Protein AF-A0A965DPU9-F1 (afdb_monomer_lite)

Secondary structure (DSSP, 8-state):
-B-TTT--B--TTT-EEE-TTS-EEEHHHHHHHHHHHHTTT---B-TTT-PBPPHHHHHHHHGGGSS-------

pLDDT: mean 81.04, std 14.99, range [48.38, 94.94]

Foldseek 3Di:
DAAPQPRHDDDPVQDWDQFPVRDIHRLVRLLVQQVVCVVVVHFSADPPPRHG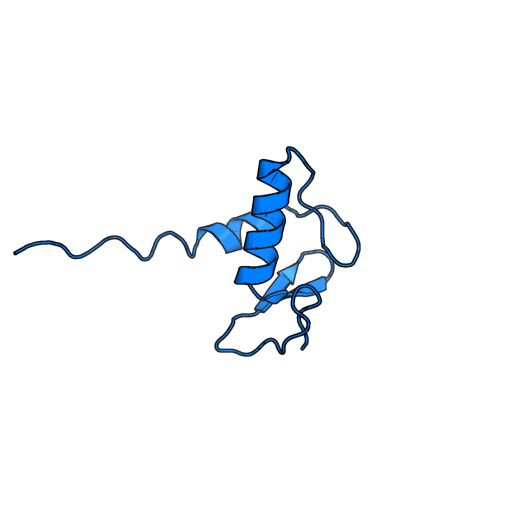GDVVNVVVNCVVVPPPDDDDDD

Structure (mmCIF, N/CA/C/O backbone):
data_AF-A0A965DPU9-F1
#
_entry.id   AF-A0A965DPU9-F1
#
loop_
_atom_site.group_PDB
_atom_site.id
_atom_site.type_symbol
_atom_site.label_atom_id
_atom_site.label_alt_id
_atom_site.label_comp_id
_atom_site.label_asym_id
_atom_site.label_entity_id
_atom_site.label_seq_id
_atom_site.pdbx_PDB_ins_code
_atom_site.Cartn_x
_atom_site.Cartn_y
_atom_site.Cartn_z
_atom_site.occupancy
_atom_site.B_iso_or_equiv
_atom_site.auth_seq_id
_atom_site.auth_comp_id
_atom_site.auth_asym_id
_atom_site.auth_atom_id
_atom_site.pdbx_PDB_model_num
ATOM 1 N N . MET A 1 1 ? -10.936 -4.393 11.108 1.00 79.19 1 MET A N 1
ATOM 2 C CA . MET A 1 1 ? -10.072 -4.865 9.998 1.00 79.19 1 MET A CA 1
ATOM 3 C C . MET A 1 1 ? -8.645 -4.567 10.423 1.00 79.19 1 MET A C 1
ATOM 5 O O . MET A 1 1 ? -8.442 -3.491 10.965 1.00 79.19 1 MET A O 1
ATOM 9 N N . GLU A 1 2 ? -7.701 -5.495 10.290 1.00 90.88 2 GLU A N 1
ATOM 10 C CA . GLU A 1 2 ? -6.335 -5.341 10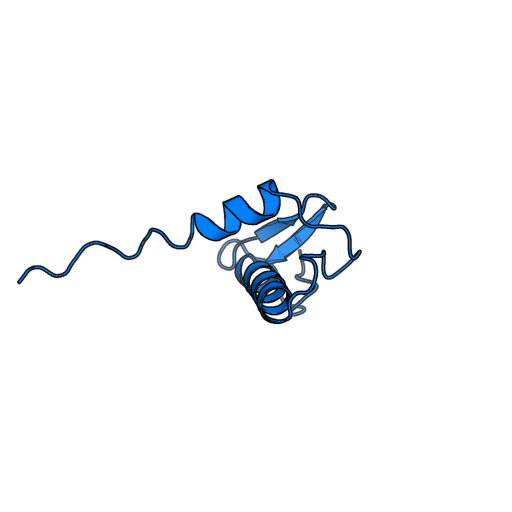.826 1.00 90.88 2 GLU A CA 1
ATOM 11 C C . GLU A 1 2 ? -5.327 -5.161 9.686 1.00 90.88 2 GLU A C 1
ATOM 13 O O . GLU A 1 2 ? -5.462 -5.792 8.638 1.00 90.88 2 GLU A O 1
ATOM 18 N N . CYS A 1 3 ? -4.339 -4.286 9.870 1.00 93.56 3 CYS A N 1
ATOM 19 C CA . CYS A 1 3 ? -3.296 -4.041 8.882 1.00 93.56 3 CYS A CA 1
ATOM 20 C C . CYS A 1 3 ? -2.167 -5.062 9.028 1.00 93.56 3 CYS A C 1
ATOM 22 O O . CYS A 1 3 ? -1.451 -5.052 10.024 1.00 93.56 3 CYS A O 1
ATOM 24 N N . SER A 1 4 ? -1.918 -5.882 8.007 1.00 90.00 4 SER A N 1
ATOM 25 C CA . SER A 1 4 ? -0.872 -6.919 8.065 1.00 90.00 4 SER A CA 1
ATOM 26 C C . SER A 1 4 ? 0.572 -6.391 8.009 1.00 90.00 4 SER A C 1
ATOM 28 O O . SER A 1 4 ? 1.507 -7.185 8.037 1.00 90.00 4 SER A O 1
ATOM 30 N N . ILE A 1 5 ? 0.775 -5.070 7.905 1.00 92.25 5 ILE A N 1
ATOM 31 C CA . ILE A 1 5 ? 2.108 -4.439 7.919 1.00 92.25 5 ILE A CA 1
ATOM 32 C C . ILE A 1 5 ? 2.515 -4.043 9.345 1.00 92.25 5 ILE A C 1
ATOM 34 O O . ILE A 1 5 ? 3.649 -4.291 9.746 1.00 92.25 5 ILE A O 1
ATOM 38 N N . CYS A 1 6 ? 1.619 -3.394 10.096 1.00 94.62 6 CYS A N 1
ATOM 39 C CA . CYS A 1 6 ? 1.895 -2.917 11.458 1.00 94.62 6 CYS A CA 1
ATOM 40 C C . CYS A 1 6 ? 1.164 -3.701 12.554 1.00 94.62 6 CYS A C 1
ATOM 42 O O . CYS A 1 6 ? 1.465 -3.494 13.723 1.00 94.62 6 CYS A O 1
ATOM 44 N N . PHE A 1 7 ? 0.243 -4.597 12.188 1.00 92.94 7 PHE A N 1
ATOM 45 C CA . PHE A 1 7 ? -0.588 -5.388 13.103 1.00 92.94 7 PHE A CA 1
ATOM 46 C C . PHE A 1 7 ? -1.499 -4.541 14.007 1.00 92.94 7 PHE A C 1
ATOM 48 O O . PHE A 1 7 ? -1.894 -4.969 15.087 1.00 92.94 7 PHE A O 1
ATOM 55 N N . GLU A 1 8 ? -1.844 -3.329 13.562 1.00 94.75 8 GLU A N 1
ATOM 56 C CA . GLU A 1 8 ? -2.781 -2.440 14.251 1.00 94.75 8 GLU A CA 1
ATOM 57 C C . GLU A 1 8 ? -4.141 -2.390 13.541 1.00 94.75 8 GLU A C 1
ATOM 59 O O . GLU A 1 8 ? -4.268 -2.670 12.341 1.00 94.75 8 GLU A O 1
ATOM 64 N N . GLU A 1 9 ? -5.175 -1.990 14.284 1.00 94.94 9 GLU A N 1
ATOM 65 C CA . GLU A 1 9 ? -6.527 -1.847 13.753 1.00 94.94 9 GLU A CA 1
ATOM 66 C C . GLU A 1 9 ? -6.616 -0.713 12.715 1.00 94.94 9 GLU A C 1
ATOM 68 O O . GLU A 1 9 ? -6.127 0.406 12.895 1.00 94.94 9 GLU A O 1
ATOM 73 N N . ILE A 1 10 ? -7.280 -1.002 11.599 1.00 93.88 10 ILE A N 1
ATOM 74 C CA . ILE A 1 10 ? -7.628 -0.025 10.574 1.00 93.88 10 ILE A CA 1
ATOM 75 C C . ILE A 1 10 ? -8.936 0.647 10.982 1.00 93.88 10 ILE A C 1
ATOM 77 O O . ILE A 1 10 ? -9.996 0.017 11.008 1.00 93.88 10 ILE A O 1
ATOM 81 N N . THR A 1 11 ? -8.852 1.939 11.287 1.00 91.94 11 THR A N 1
ATOM 82 C CA . THR A 1 11 ? -9.975 2.765 11.722 1.00 91.94 11 THR A CA 1
ATOM 83 C C . THR A 1 11 ? -10.281 3.825 10.669 1.00 91.94 11 THR A C 1
ATOM 85 O O . THR A 1 11 ? -9.490 4.094 9.764 1.00 91.94 11 THR A O 1
ATOM 88 N N . LYS A 1 12 ? -11.435 4.487 10.799 1.00 87.31 12 LYS A N 1
ATOM 89 C CA . LYS A 1 12 ? -11.785 5.615 9.920 1.00 87.31 12 LYS A CA 1
ATOM 90 C C . LYS A 1 12 ? -10.780 6.770 10.001 1.00 87.31 12 LYS A C 1
ATOM 92 O O . LYS A 1 12 ? -10.644 7.502 9.034 1.00 87.31 12 LYS A O 1
ATOM 97 N N . GLN A 1 13 ? -10.099 6.929 11.138 1.00 87.94 13 GLN A N 1
ATOM 98 C CA . GLN A 1 13 ? -9.114 7.993 11.355 1.00 87.94 13 GLN A CA 1
ATOM 99 C C . GLN A 1 13 ? -7.774 7.682 10.688 1.00 87.94 13 GLN A C 1
ATOM 101 O O . GLN A 1 13 ? -7.120 8.589 10.189 1.00 87.94 13 GLN A O 1
ATOM 106 N N . THR A 1 14 ? -7.361 6.413 10.676 1.00 86.12 14 THR A N 1
ATOM 107 C CA . THR A 1 14 ? -6.091 5.998 10.062 1.00 86.12 14 THR A CA 1
ATOM 108 C C . THR A 1 14 ? -6.205 5.774 8.555 1.00 86.12 14 THR A C 1
ATOM 110 O O . THR A 1 14 ? -5.195 5.811 7.852 1.00 86.12 14 THR A O 1
ATOM 113 N N . GLY A 1 15 ? -7.431 5.583 8.059 1.00 86.81 15 GLY A N 1
ATOM 114 C CA . GLY A 1 15 ? -7.721 5.346 6.652 1.00 86.81 15 GLY A CA 1
ATOM 115 C C . GLY A 1 15 ? -7.406 3.909 6.236 1.00 86.81 15 GLY A C 1
ATOM 116 O O . GLY A 1 15 ? -6.424 3.306 6.672 1.00 86.81 15 GLY A O 1
ATOM 117 N N . SER A 1 16 ? -8.249 3.353 5.368 1.00 88.94 16 SER A N 1
ATOM 118 C CA . SER A 1 16 ? -8.087 2.009 4.811 1.00 88.94 16 SER A CA 1
ATOM 119 C C . SER A 1 16 ? -7.915 2.076 3.305 1.00 88.94 16 SER A C 1
ATOM 121 O O . SER A 1 16 ? -8.670 2.781 2.637 1.00 88.94 16 SER A O 1
ATOM 123 N N . VAL A 1 17 ? -7.019 1.262 2.768 1.00 88.12 17 VAL A N 1
ATOM 124 C CA . VAL A 1 17 ? -6.929 0.989 1.336 1.00 88.12 17 VAL A CA 1
ATOM 125 C C . VAL A 1 17 ? -6.956 -0.513 1.123 1.00 88.12 17 VAL A C 1
ATOM 127 O O . VAL A 1 17 ? -6.356 -1.271 1.885 1.00 88.12 17 VAL A O 1
ATOM 130 N N . VAL A 1 18 ? -7.693 -0.940 0.107 1.00 88.62 18 VAL A N 1
ATOM 131 C CA . VAL A 1 18 ? -7.781 -2.338 -0.305 1.00 88.62 18 VAL A CA 1
ATOM 132 C C . VAL A 1 18 ? -7.130 -2.419 -1.670 1.00 88.62 18 VAL A C 1
ATOM 134 O O . VAL A 1 18 ? -7.567 -1.736 -2.593 1.00 88.62 18 VAL A O 1
ATOM 137 N N . LEU A 1 19 ? -6.063 -3.209 -1.773 1.00 88.62 19 LEU A N 1
ATOM 138 C CA . LEU A 1 19 ? -5.389 -3.410 -3.052 1.00 88.62 19 LE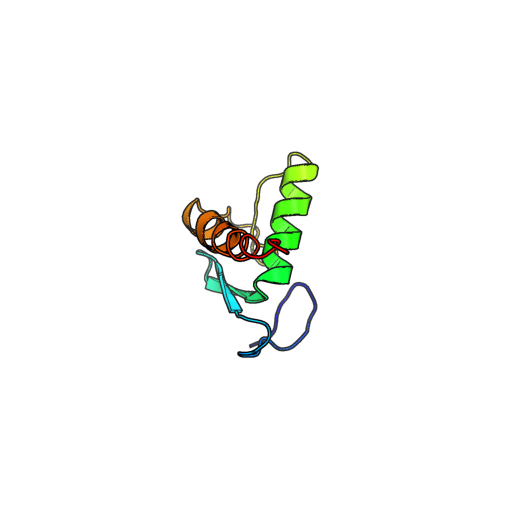U A CA 1
ATOM 139 C C . LEU A 1 19 ? -6.268 -4.228 -4.004 1.00 88.62 19 LEU A C 1
ATOM 141 O O . LEU A 1 19 ? -7.172 -4.941 -3.569 1.00 88.62 19 LEU A O 1
ATOM 145 N N . SER A 1 20 ? -5.922 -4.240 -5.290 1.00 88.31 20 SER A N 1
ATOM 146 C CA . SER A 1 20 ? -6.577 -5.083 -6.311 1.00 88.31 20 SER A CA 1
ATOM 147 C C . SER A 1 20 ? -6.621 -6.583 -5.970 1.00 88.31 20 SER A C 1
ATOM 149 O O . SER A 1 20 ? -7.458 -7.319 -6.480 1.00 88.31 20 SER A O 1
ATOM 151 N N . CYS A 1 21 ? -5.725 -7.043 -5.093 1.00 90.94 21 CYS A N 1
ATOM 152 C CA . CYS A 1 21 ? -5.691 -8.406 -4.557 1.00 90.94 21 CYS A CA 1
ATOM 153 C C . CYS A 1 21 ? -6.565 -8.609 -3.302 1.00 90.94 21 CYS A C 1
ATOM 155 O O . CYS A 1 21 ? -6.358 -9.577 -2.576 1.00 90.94 21 CYS A O 1
ATOM 157 N N . GLU A 1 22 ? -7.476 -7.676 -3.014 1.00 90.75 22 GLU A N 1
ATOM 158 C CA . GLU A 1 22 ? -8.454 -7.694 -1.914 1.00 90.75 22 GLU A CA 1
ATOM 159 C C . GLU A 1 22 ? -7.856 -7.663 -0.495 1.00 90.75 22 GLU A C 1
ATOM 161 O O . GLU A 1 22 ? -8.565 -7.835 0.496 1.00 90.75 22 GLU A O 1
ATOM 166 N N . HIS A 1 23 ? -6.556 -7.379 -0.367 1.00 91.44 23 HIS A N 1
ATOM 167 C CA . HIS A 1 23 ? -5.898 -7.258 0.931 1.00 91.44 23 HIS A CA 1
ATOM 168 C C . HIS A 1 23 ? -5.978 -5.822 1.473 1.00 91.44 23 HIS A C 1
ATOM 170 O O . HIS A 1 23 ? -5.567 -4.887 0.774 1.00 91.44 23 HIS A O 1
ATOM 176 N N . PRO A 1 24 ? -6.472 -5.635 2.710 1.00 91.50 24 PRO A N 1
ATOM 177 C CA . PRO A 1 24 ? -6.589 -4.323 3.325 1.00 91.50 24 PRO A CA 1
ATOM 178 C C . PRO A 1 24 ? -5.341 -3.901 4.107 1.00 91.50 24 PRO A C 1
ATOM 180 O O . PRO A 1 24 ? -4.740 -4.690 4.837 1.00 91.50 24 PRO A O 1
ATOM 183 N N . PHE A 1 25 ? -5.012 -2.613 4.037 1.00 92.81 25 PHE A N 1
ATOM 184 C CA . PHE A 1 25 ? -3.915 -1.992 4.781 1.00 92.81 25 PHE A CA 1
ATOM 185 C C . PHE A 1 25 ? -4.284 -0.571 5.209 1.00 92.81 25 PHE A C 1
ATOM 187 O O . PHE A 1 25 ? -5.202 0.041 4.656 1.00 92.81 25 PHE A O 1
ATOM 194 N N . HIS A 1 26 ? -3.539 -0.003 6.161 1.00 93.88 26 HIS A N 1
ATOM 195 C CA . HIS A 1 26 ? -3.548 1.453 6.314 1.00 93.88 26 HIS A CA 1
ATOM 196 C C . HIS A 1 26 ? -2.948 2.099 5.070 1.00 93.88 26 HIS A C 1
ATOM 198 O O . HIS A 1 26 ? -1.928 1.621 4.561 1.00 93.88 26 HIS A O 1
ATOM 204 N N . LEU A 1 27 ? -3.516 3.233 4.655 1.00 88.94 27 LEU A N 1
ATOM 205 C CA . LEU A 1 27 ? -3.003 4.016 3.529 1.00 88.94 27 LEU A CA 1
ATOM 206 C C . LEU A 1 27 ? -1.504 4.301 3.708 1.00 88.94 27 LEU A C 1
ATOM 208 O O . LEU A 1 27 ? -0.686 3.918 2.880 1.00 88.94 27 LEU A O 1
ATOM 212 N N . ARG A 1 28 ? -1.121 4.833 4.875 1.00 91.38 28 ARG A N 1
ATOM 213 C CA . ARG A 1 28 ? 0.278 5.134 5.213 1.00 91.38 28 ARG A CA 1
ATOM 214 C C . ARG A 1 28 ? 1.197 3.911 5.144 1.00 91.38 28 ARG A C 1
ATOM 216 O O . ARG A 1 28 ? 2.345 4.030 4.717 1.00 91.38 28 ARG A O 1
ATOM 223 N N . CYS A 1 29 ? 0.724 2.753 5.599 1.00 93.44 29 CYS A N 1
ATOM 224 C CA . CYS A 1 29 ? 1.539 1.544 5.645 1.00 93.44 29 CYS A CA 1
ATOM 225 C C . CYS A 1 29 ? 1.835 1.027 4.238 1.00 93.44 29 CYS A C 1
ATOM 227 O O . CYS A 1 29 ? 2.993 0.730 3.941 1.00 93.44 29 CYS A O 1
ATOM 229 N N . VAL A 1 30 ? 0.824 0.969 3.365 1.00 90.44 30 VAL A N 1
ATOM 230 C CA . VAL A 1 30 ? 1.034 0.499 1.992 1.00 90.44 30 VAL A CA 1
ATOM 231 C C . VAL A 1 30 ? 1.834 1.506 1.162 1.00 90.44 30 VAL A C 1
ATOM 233 O O . VAL A 1 30 ? 2.724 1.093 0.422 1.00 90.44 30 VAL A O 1
ATOM 236 N N . THR A 1 31 ? 1.620 2.817 1.349 1.00 89.06 31 THR A N 1
ATOM 237 C CA . THR A 1 31 ? 2.429 3.858 0.692 1.00 89.06 31 THR A CA 1
ATOM 238 C C . THR A 1 31 ? 3.903 3.706 1.051 1.00 89.06 31 THR A C 1
ATOM 240 O O . THR A 1 31 ? 4.757 3.682 0.167 1.00 89.06 31 THR A O 1
ATOM 243 N N . LYS A 1 32 ? 4.215 3.556 2.346 1.00 91.88 32 LYS A N 1
ATOM 244 C CA . LYS A 1 32 ? 5.594 3.362 2.816 1.00 91.88 32 LYS A CA 1
ATOM 245 C C . LYS A 1 32 ? 6.208 2.090 2.237 1.00 91.88 32 LYS A C 1
ATOM 247 O O . LYS A 1 32 ? 7.365 2.110 1.833 1.00 91.88 32 LYS A O 1
ATOM 252 N N . TRP A 1 33 ? 5.437 1.007 2.178 1.00 92.56 33 TRP A N 1
ATOM 253 C CA . TRP A 1 33 ? 5.888 -0.253 1.602 1.00 92.56 33 TRP A CA 1
ATOM 254 C C . TRP A 1 33 ? 6.286 -0.102 0.129 1.00 92.56 33 TRP A C 1
ATOM 256 O O . TRP A 1 33 ? 7.413 -0.442 -0.220 1.00 92.56 33 TRP A O 1
ATOM 266 N N . PHE A 1 34 ? 5.415 0.448 -0.722 1.00 89.12 34 PHE A N 1
ATOM 267 C CA . PHE A 1 34 ? 5.730 0.634 -2.144 1.00 89.12 34 PHE A CA 1
ATOM 268 C C . PHE A 1 34 ? 6.872 1.622 -2.368 1.00 89.12 34 PHE A C 1
ATOM 270 O O . PHE A 1 34 ? 7.762 1.340 -3.167 1.00 89.12 34 PHE A O 1
ATOM 277 N N . PHE A 1 35 ? 6.919 2.713 -1.600 1.00 89.19 35 PHE A N 1
ATOM 278 C CA . PHE A 1 35 ? 8.041 3.648 -1.640 1.00 89.19 35 PHE A CA 1
ATOM 279 C C . PHE A 1 35 ? 9.375 2.948 -1.336 1.00 89.19 35 PHE A C 1
ATOM 281 O O . PHE A 1 35 ? 10.348 3.116 -2.065 1.00 89.19 35 PHE A O 1
ATOM 288 N N . GLU A 1 36 ? 9.421 2.097 -0.309 1.00 90.62 36 GLU A N 1
ATOM 289 C CA . GLU A 1 36 ? 10.622 1.323 0.014 1.00 90.62 36 GLU A CA 1
ATOM 290 C C . GLU A 1 36 ? 10.988 0.280 -1.052 1.00 90.62 36 GLU A C 1
ATOM 292 O O . GLU A 1 36 ? 12.176 0.012 -1.226 1.00 90.62 36 GLU A O 1
ATOM 297 N N . GLN A 1 37 ? 10.012 -0.320 -1.746 1.00 90.75 37 GLN A N 1
ATOM 298 C CA . GLN A 1 37 ? 10.291 -1.213 -2.880 1.00 90.75 37 GLN A CA 1
ATOM 299 C C . GLN A 1 37 ? 10.884 -0.427 -4.054 1.00 90.75 37 GLN A C 1
ATOM 301 O O . GLN A 1 37 ? 11.928 -0.813 -4.575 1.00 90.75 37 GLN A O 1
ATOM 306 N N . SER A 1 38 ? 10.286 0.715 -4.402 1.00 88.25 38 SER A N 1
ATOM 307 C CA . SER A 1 38 ? 10.764 1.589 -5.475 1.00 88.25 38 SER A CA 1
ATOM 308 C C . SER A 1 38 ? 12.188 2.092 -5.221 1.00 88.25 38 SER A C 1
ATOM 310 O O . SER A 1 38 ? 13.014 2.038 -6.126 1.00 88.25 38 SER A O 1
ATOM 312 N N . LEU A 1 39 ? 12.525 2.480 -3.984 1.00 91.25 39 LEU A N 1
ATOM 313 C CA . LEU A 1 39 ? 13.894 2.871 -3.610 1.00 91.25 39 LEU A CA 1
ATOM 314 C C . LEU A 1 39 ? 14.928 1.743 -3.753 1.00 91.25 39 LEU A C 1
ATOM 316 O O . LEU A 1 39 ? 16.125 2.014 -3.799 1.00 91.25 39 LEU A O 1
ATOM 320 N N . LYS A 1 40 ? 14.482 0.485 -3.754 1.00 92.94 40 LYS A N 1
ATOM 321 C CA . LYS A 1 40 ? 15.332 -0.705 -3.882 1.00 92.94 40 LYS A CA 1
ATOM 322 C C . LYS A 1 40 ? 15.320 -1.280 -5.301 1.00 92.94 40 LYS A C 1
ATOM 324 O O . LYS A 1 40 ? 15.818 -2.388 -5.480 1.00 92.94 40 LYS A O 1
ATOM 329 N N . ASP A 1 41 ? 14.723 -0.573 -6.266 1.00 91.12 41 ASP A N 1
ATOM 330 C CA . ASP A 1 41 ? 14.465 -1.069 -7.624 1.00 91.12 41 ASP A CA 1
ATOM 331 C C . ASP A 1 41 ? 13.737 -2.433 -7.623 1.00 91.12 41 ASP A C 1
ATOM 333 O O . ASP A 1 41 ? 13.954 -3.291 -8.481 1.00 91.12 41 ASP A O 1
ATOM 337 N N . LEU A 1 42 ? 12.875 -2.654 -6.623 1.00 88.94 42 LEU A N 1
ATOM 338 C CA . LEU A 1 42 ? 12.064 -3.859 -6.471 1.00 88.94 42 LEU A CA 1
ATOM 339 C C . LEU A 1 42 ? 10.632 -3.625 -6.971 1.00 88.94 42 LEU A C 1
ATOM 341 O O . LEU A 1 42 ? 10.118 -2.507 -6.889 1.00 88.94 42 LEU A O 1
ATOM 345 N N . PRO A 1 43 ? 9.951 -4.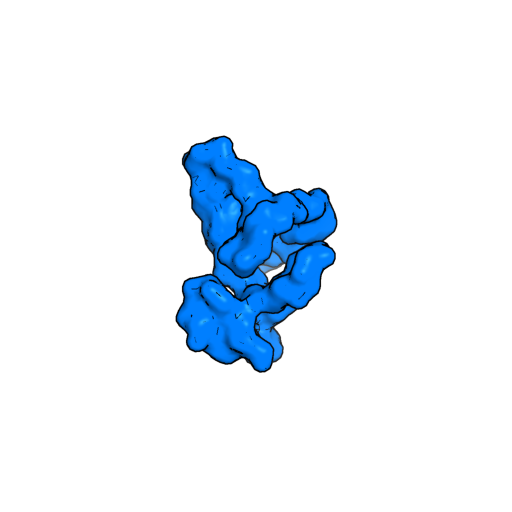683 -7.447 1.00 88.38 43 PRO A N 1
ATOM 346 C CA . PRO A 1 43 ? 8.570 -4.572 -7.890 1.00 88.38 43 PRO A CA 1
ATOM 347 C C . PRO A 1 43 ? 7.629 -4.241 -6.723 1.00 88.38 43 PRO A C 1
ATOM 349 O O . PRO A 1 43 ? 7.675 -4.853 -5.649 1.00 88.38 43 PRO A O 1
ATOM 352 N N . GLU A 1 44 ? 6.727 -3.292 -6.966 1.00 89.12 44 GLU A N 1
ATOM 353 C CA . GLU A 1 44 ? 5.648 -2.911 -6.054 1.00 89.12 44 GLU A CA 1
ATOM 354 C C . GLU A 1 44 ? 4.653 -4.075 -5.937 1.00 89.12 44 GLU A C 1
ATOM 356 O O . GLU A 1 44 ? 3.803 -4.293 -6.799 1.00 89.12 44 GLU A O 1
ATOM 361 N N . THR A 1 45 ? 4.784 -4.872 -4.879 1.00 91.88 45 THR A N 1
ATOM 362 C CA . THR A 1 45 ? 3.991 -6.094 -4.673 1.00 91.88 45 THR A CA 1
ATOM 363 C C . THR A 1 45 ? 3.261 -6.063 -3.339 1.00 91.88 45 THR A C 1
ATOM 365 O O . THR A 1 45 ? 3.735 -5.468 -2.371 1.00 91.88 45 THR A O 1
ATOM 368 N N . CYS A 1 46 ? 2.099 -6.711 -3.260 1.00 91.88 46 CYS A N 1
ATOM 369 C CA . CYS A 1 46 ? 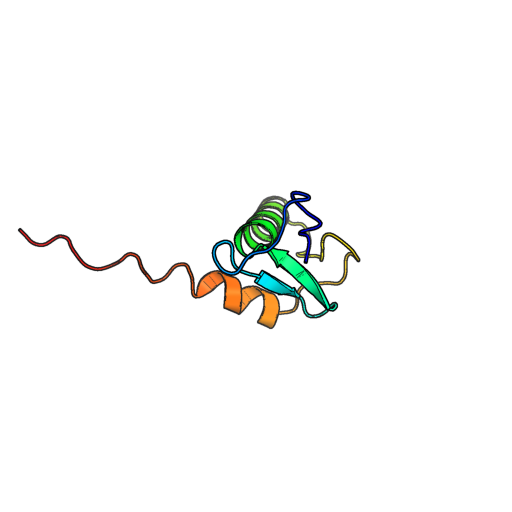1.328 -6.816 -2.026 1.00 91.88 46 CYS A CA 1
ATOM 370 C C . CYS A 1 46 ? 2.155 -7.493 -0.909 1.00 91.88 46 CYS A C 1
ATOM 372 O O . CYS A 1 46 ? 2.679 -8.589 -1.131 1.00 91.88 46 CYS A O 1
ATOM 374 N N . PRO A 1 47 ? 2.210 -6.930 0.313 1.00 90.88 47 PRO A N 1
ATOM 375 C CA . PRO A 1 47 ? 2.895 -7.559 1.446 1.00 90.88 47 PRO A CA 1
ATOM 376 C C . PRO A 1 47 ? 2.346 -8.946 1.819 1.00 90.88 47 PRO A C 1
ATOM 378 O O . PRO A 1 47 ? 3.092 -9.780 2.326 1.00 90.88 47 PRO A O 1
ATOM 381 N N . CYS A 1 48 ? 1.055 -9.198 1.568 1.00 90.50 48 CYS A N 1
ATOM 382 C CA . CYS A 1 48 ? 0.385 -10.443 1.955 1.00 90.50 48 CYS A CA 1
ATOM 383 C C . CYS A 1 48 ? 0.555 -11.561 0.922 1.00 90.50 48 CYS 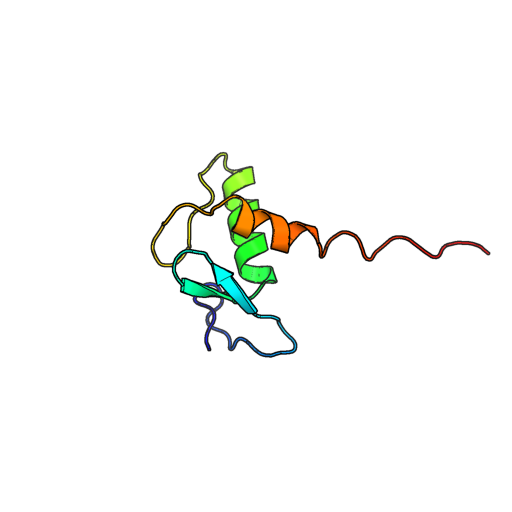A C 1
ATOM 385 O O . CYS A 1 48 ? 0.935 -12.674 1.275 1.00 90.50 48 CYS A O 1
ATOM 387 N N . CYS A 1 49 ? 0.280 -11.279 -0.353 1.00 93.12 49 CYS A N 1
ATOM 388 C CA . CYS A 1 49 ? 0.238 -12.303 -1.404 1.00 93.12 49 CYS A CA 1
ATOM 389 C C . CYS A 1 49 ? 1.285 -12.123 -2.508 1.00 93.12 49 CYS A C 1
ATOM 391 O O . CYS A 1 49 ? 1.395 -12.980 -3.381 1.00 93.12 49 CYS A O 1
ATOM 393 N N . ARG A 1 50 ? 2.054 -11.026 -2.484 1.00 90.50 50 ARG A N 1
ATOM 394 C CA . ARG A 1 50 ? 3.043 -10.650 -3.509 1.00 90.50 50 ARG A CA 1
ATOM 395 C C . ARG A 1 50 ? 2.473 -10.441 -4.916 1.00 90.50 50 ARG A C 1
ATOM 397 O O . ARG A 1 50 ? 3.243 -10.355 -5.865 1.00 90.50 50 ARG A O 1
ATOM 404 N N . SER A 1 51 ? 1.152 -10.321 -5.058 1.00 89.44 51 SER A N 1
ATOM 405 C CA . SER A 1 51 ? 0.536 -9.867 -6.308 1.00 89.44 51 SER A CA 1
ATOM 406 C C . SER A 1 51 ? 1.051 -8.474 -6.668 1.00 89.44 51 SER A C 1
ATOM 408 O O . SER A 1 51 ? 1.221 -7.638 -5.779 1.00 89.44 51 SER A O 1
ATOM 410 N N . GLU A 1 52 ? 1.309 -8.233 -7.951 1.00 83.31 52 GLU A N 1
ATOM 411 C CA . GLU A 1 52 ? 1.769 -6.933 -8.444 1.00 83.31 52 GLU A CA 1
ATOM 412 C C . GLU A 1 52 ? 0.702 -5.856 -8.213 1.00 83.31 52 GLU A C 1
ATOM 414 O O . GLU A 1 52 ? -0.492 -6.089 -8.425 1.00 83.31 52 GLU A O 1
ATOM 419 N N . GLY A 1 53 ? 1.137 -4.684 -7.747 1.00 71.69 53 GLY A N 1
ATOM 420 C CA . GLY A 1 53 ? 0.291 -3.502 -7.658 1.00 71.69 53 GLY A CA 1
ATOM 421 C C . GLY A 1 53 ? -0.087 -3.030 -9.059 1.00 71.69 53 GLY A C 1
ATOM 422 O O . GLY A 1 53 ? 0.756 -2.923 -9.949 1.00 71.69 53 GLY A O 1
ATOM 423 N N . THR A 1 54 ? -1.366 -2.758 -9.281 1.00 73.44 54 THR A N 1
ATOM 424 C CA . THR A 1 54 ? -1.835 -2.183 -10.541 1.00 73.44 54 THR A CA 1
ATOM 425 C C . THR A 1 54 ? -1.600 -0.671 -10.550 1.00 73.44 54 THR A C 1
ATOM 427 O O . THR A 1 54 ? -1.408 -0.044 -9.510 1.00 73.44 54 THR A O 1
ATOM 430 N N . GLN A 1 55 ? -1.671 -0.035 -11.724 1.00 62.59 55 GLN A N 1
ATOM 431 C CA . GLN A 1 55 ? -1.580 1.431 -11.801 1.00 62.59 55 GLN A CA 1
ATOM 432 C C . GLN A 1 55 ? -2.672 2.152 -10.987 1.00 62.59 55 GLN A C 1
ATOM 434 O O . GLN A 1 55 ? -2.432 3.262 -10.519 1.00 62.59 55 GLN A O 1
ATOM 439 N N . LEU A 1 56 ? -3.825 1.508 -10.762 1.00 62.06 56 LEU A N 1
ATOM 440 C CA . LEU A 1 56 ? -4.905 2.024 -9.912 1.00 62.06 56 LEU A CA 1
ATOM 441 C C . LEU A 1 56 ? -4.497 2.082 -8.434 1.00 62.06 56 LEU A C 1
ATOM 443 O O . LEU A 1 56 ? -4.830 3.045 -7.743 1.00 62.06 56 LEU A O 1
ATOM 447 N N . ASP A 1 57 ? -3.714 1.101 -7.974 1.00 68.19 57 ASP A N 1
ATOM 448 C CA . ASP A 1 57 ? -3.188 1.053 -6.606 1.00 68.19 57 ASP A CA 1
ATOM 449 C C . ASP A 1 57 ? -2.180 2.190 -6.338 1.00 68.19 57 ASP A C 1
ATOM 451 O O . ASP A 1 57 ? -1.961 2.558 -5.187 1.00 68.19 57 ASP A O 1
ATOM 455 N N . ARG A 1 58 ? -1.591 2.777 -7.393 1.00 63.25 58 ARG A N 1
ATOM 456 C CA . ARG A 1 58 ? -0.621 3.885 -7.305 1.00 63.25 58 ARG A CA 1
ATOM 457 C C . ARG A 1 58 ? -1.297 5.254 -7.263 1.00 63.25 58 ARG A C 1
ATOM 459 O O . ARG A 1 58 ? -0.865 6.117 -6.505 1.00 63.25 58 ARG A O 1
ATOM 466 N N . THR A 1 59 ? -2.363 5.462 -8.037 1.00 57.38 59 THR A N 1
ATOM 467 C CA . THR A 1 59 ? -3.056 6.761 -8.137 1.00 57.38 59 THR A CA 1
ATOM 468 C C . THR A 1 59 ? -3.663 7.227 -6.815 1.00 57.38 59 THR A C 1
ATOM 470 O O . THR A 1 59 ? -3.452 8.373 -6.433 1.00 57.38 59 THR A O 1
ATOM 473 N N . CYS A 1 60 ? -4.281 6.331 -6.037 1.00 58.19 60 CYS A N 1
ATOM 474 C CA . CYS A 1 60 ? -4.865 6.694 -4.739 1.00 58.19 60 CYS A CA 1
ATOM 475 C C . CYS A 1 60 ? -3.826 7.096 -3.673 1.00 58.19 60 CYS A C 1
ATOM 477 O O . CYS A 1 60 ? -4.195 7.614 -2.622 1.00 58.19 60 CYS A O 1
ATOM 479 N N . LEU A 1 61 ? -2.534 6.840 -3.911 1.00 58.66 61 LEU A N 1
ATOM 480 C CA . LEU A 1 61 ? -1.450 7.198 -2.992 1.00 58.66 61 LEU A CA 1
ATOM 481 C C . LEU A 1 61 ? -0.881 8.593 -3.280 1.00 58.66 61 LEU A C 1
ATOM 483 O O . LEU A 1 61 ? -0.262 9.173 -2.391 1.00 58.66 61 LEU A O 1
ATOM 487 N N . LEU A 1 62 ? -1.084 9.126 -4.493 1.00 56.06 62 LEU A N 1
ATOM 488 C CA . LEU A 1 62 ? -0.610 10.455 -4.891 1.00 56.06 62 LEU A CA 1
ATOM 489 C C . LEU A 1 62 ? -1.622 11.567 -4.592 1.00 56.06 62 LEU A C 1
ATOM 491 O O . LEU A 1 62 ? -1.199 12.684 -4.310 1.00 56.06 62 LEU A O 1
ATOM 495 N N . ASP A 1 63 ? -2.925 11.273 -4.575 1.00 50.75 63 ASP A N 1
ATOM 496 C CA . ASP A 1 63 ? -3.961 12.285 -4.297 1.00 50.75 63 ASP A CA 1
ATOM 497 C C . ASP A 1 63 ? -3.864 12.878 -2.877 1.00 50.75 63 ASP A C 1
ATOM 499 O O . ASP A 1 63 ? -4.382 13.956 -2.611 1.00 50.75 63 ASP A O 1
ATOM 503 N N . ASN A 1 64 ? -3.133 12.224 -1.969 1.00 50.56 64 ASN A N 1
ATOM 504 C CA . ASN A 1 64 ? -2.892 12.712 -0.608 1.00 50.56 64 ASN A CA 1
ATOM 505 C C . ASN A 1 64 ? -1.672 13.653 -0.488 1.00 50.56 64 ASN A C 1
ATOM 507 O O . ASN A 1 64 ? -1.321 14.053 0.621 1.00 50.56 64 ASN A O 1
ATOM 511 N N . ALA A 1 65 ? -0.981 13.958 -1.594 1.00 53.31 65 ALA A N 1
ATOM 512 C CA . ALA A 1 65 ? 0.202 14.824 -1.616 1.00 53.31 65 ALA A CA 1
ATOM 513 C C . ALA A 1 65 ? -0.086 16.261 -2.094 1.00 53.31 65 ALA A C 1
ATOM 515 O O . ALA A 1 65 ? 0.812 17.098 -2.041 1.00 53.31 65 ALA A O 1
ATOM 516 N N . SER A 1 66 ? -1.306 16.560 -2.553 1.00 48.38 66 SER A N 1
ATOM 517 C CA . SER A 1 66 ? -1.660 17.872 -3.120 1.00 48.38 66 SER A CA 1
ATOM 518 C C . SER A 1 66 ? -2.289 18.869 -2.136 1.00 48.38 66 SER A C 1
ATOM 520 O O . SER A 1 66 ? -2.524 20.002 -2.532 1.00 48.38 66 SER A O 1
ATOM 522 N N . ASP A 1 67 ? -2.502 18.508 -0.868 1.00 51.00 67 ASP A N 1
ATOM 523 C CA . ASP A 1 67 ? -3.188 19.353 0.135 1.00 51.00 67 ASP A CA 1
ATOM 524 C C . ASP A 1 67 ? -2.238 20.229 0.992 1.00 51.00 67 ASP A C 1
ATOM 526 O O . ASP A 1 67 ? -2.535 20.564 2.136 1.00 51.00 67 ASP A O 1
ATOM 530 N N . VAL A 1 68 ? -1.046 20.576 0.486 1.00 56.72 68 VAL A N 1
ATOM 531 C CA . VAL A 1 68 ? -0.092 21.447 1.207 1.00 56.72 68 VAL A CA 1
ATOM 532 C C . VAL A 1 68 ? 0.481 22.512 0.279 1.00 56.72 68 VAL A C 1
ATOM 534 O O . VAL A 1 68 ? 1.684 22.566 0.056 1.00 56.72 68 VAL A O 1
ATOM 537 N N . LEU A 1 69 ? -0.383 23.330 -0.313 1.00 60.19 69 LEU A N 1
ATOM 538 C CA . LEU A 1 69 ? -0.036 24.610 -0.931 1.00 60.19 69 LEU A CA 1
ATOM 539 C C . LEU A 1 69 ? -1.210 25.552 -0.631 1.00 60.19 69 LEU A C 1
ATOM 541 O O . LEU A 1 69 ? -2.339 25.114 -0.811 1.00 60.19 69 LEU A O 1
ATOM 545 N N . GLU A 1 70 ? -0.926 26.800 -0.240 1.00 60.78 70 GLU A N 1
ATOM 546 C CA . GLU A 1 70 ? -1.833 27.811 0.365 1.00 60.78 70 GLU A CA 1
ATOM 547 C C . GLU A 1 70 ? -1.823 27.662 1.907 1.00 60.78 70 GLU A C 1
ATOM 549 O O . GLU A 1 70 ? -2.325 26.686 2.445 1.00 60.78 70 GLU A O 1
ATOM 554 N N . ASP A 1 71 ? -1.105 28.459 2.709 1.00 51.88 71 ASP A N 1
ATOM 555 C CA . ASP A 1 71 ? -0.980 29.920 2.714 1.00 51.88 71 ASP A CA 1
ATOM 556 C C . ASP A 1 71 ? 0.371 30.390 3.317 1.00 51.88 71 ASP A C 1
ATOM 558 O O . ASP A 1 71 ? 0.675 30.093 4.473 1.00 51.88 71 ASP A O 1
ATOM 562 N N . GLU A 1 72 ? 1.148 31.189 2.577 1.00 63.03 72 GLU A N 1
ATOM 563 C CA . GLU A 1 72 ? 2.128 32.139 3.138 1.00 63.03 72 GLU A CA 1
ATOM 564 C C . GLU A 1 72 ? 2.040 33.456 2.345 1.00 63.03 72 GLU A C 1
ATOM 566 O O . GLU A 1 72 ? 2.740 33.645 1.354 1.00 63.03 72 GLU A O 1
ATOM 571 N N . ASP A 1 73 ? 1.162 34.355 2.793 1.00 60.91 73 ASP A N 1
ATOM 572 C CA . ASP A 1 73 ? 1.156 35.781 2.446 1.00 60.91 73 ASP A CA 1
ATOM 573 C C . ASP A 1 73 ? 0.815 36.582 3.725 1.00 60.91 73 ASP A C 1
ATOM 575 O O . ASP A 1 73 ? -0.358 36.724 4.072 1.00 60.91 73 ASP A O 1
ATOM 579 N N . ASP A 1 74 ? 1.844 37.060 4.441 1.00 57.78 74 ASP A N 1
ATOM 580 C CA . ASP A 1 74 ? 1.841 38.316 5.229 1.00 57.78 74 ASP A CA 1
ATOM 581 C C . ASP A 1 74 ? 3.274 38.869 5.378 1.00 57.78 74 ASP A C 1
ATOM 583 O O . ASP A 1 74 ? 4.171 38.113 5.829 1.00 57.78 74 ASP A O 1
#

Sequence (74 aa):
MECSICFEEITKQTGSVVLSCEHPFHLRCVTKWFFEQSLKDLPETCPCCRSEGTQLDRTCLLDNASDVLEDEDD

Radius of gyration: 14.05 Å; chains: 1; bounding box: 27×51×26 Å